Protein AF-A0A559KAZ5-F1 (afdb_monomer_lite)

pLDDT: mean 89.8, std 11.25, range [46.66, 97.12]

Secondary structure (DSSP, 8-state):
------EEEEE-SS-EEEE--HHHHHHHHHTT-EEEEEES-HHHHHHHHHHHHHHHHTT--

Radius of gyration: 11.43 Å; chains: 1; bounding box: 23×21×30 Å

Organism: NCBI:txid2163881

Sequence (61 aa):
MQPTNFYYIIYDEYSISICTIFDDVCDAIAGGAALYGYTDNEEIAHNLMSECFLGLEQGNL

Foldseek 3Di:
DPQQLKWWWKDDPPDIDTDRDVVVVVVVVVVPIDTQDMDSDPVVNVVSSVVVVVCVVVVVD

Structure (mmCIF, N/CA/C/O backbone):
data_AF-A0A559KAZ5-F1
#
_entry.id   AF-A0A559KAZ5-F1
#
loop_
_atom_site.group_PDB
_atom_site.id
_atom_site.type_symbol
_atom_site.label_atom_id
_atom_site.label_alt_id
_atom_site.label_comp_id
_atom_site.label_asym_id
_atom_site.label_entity_id
_atom_site.label_seq_id
_atom_site.pdbx_PDB_ins_code
_atom_site.Cartn_x
_atom_site.Cartn_y
_atom_site.Cartn_z
_atom_site.occupancy
_atom_site.B_iso_or_equiv
_atom_site.auth_seq_id
_atom_site.auth_comp_id
_atom_site.auth_asym_id
_atom_site.auth_atom_id
_atom_site.pdbx_PDB_model_num
ATOM 1 N N . MET A 1 1 ? 12.471 -11.151 -15.477 1.00 46.66 1 MET A N 1
ATOM 2 C CA . MET A 1 1 ? 11.728 -10.033 -14.865 1.00 46.66 1 MET A CA 1
ATOM 3 C C . MET A 1 1 ? 12.755 -9.072 -14.310 1.00 46.66 1 MET A C 1
ATOM 5 O O . MET A 1 1 ? 13.608 -9.517 -13.554 1.00 46.66 1 MET A O 1
ATOM 9 N N . GLN A 1 2 ? 12.777 -7.822 -14.775 1.00 47.69 2 GLN A N 1
ATOM 10 C CA . GLN A 1 2 ? 13.570 -6.806 -14.083 1.00 47.69 2 GLN A CA 1
ATOM 11 C C . GLN A 1 2 ? 12.925 -6.561 -12.714 1.00 47.69 2 GLN A C 1
ATOM 13 O O . GLN A 1 2 ? 11.694 -6.593 -12.650 1.00 47.69 2 GLN A O 1
ATOM 18 N N . PRO A 1 3 ? 13.704 -6.360 -11.640 1.00 53.41 3 PRO A N 1
ATOM 19 C CA . PRO A 1 3 ? 13.134 -5.907 -10.384 1.00 53.41 3 PRO A CA 1
ATOM 20 C C . PRO A 1 3 ? 12.477 -4.551 -10.648 1.00 53.41 3 PRO A C 1
ATOM 22 O O . PRO A 1 3 ? 13.120 -3.615 -11.123 1.00 53.41 3 PRO A O 1
ATOM 25 N N . THR A 1 4 ? 11.173 -4.462 -10.427 1.00 58.41 4 THR A N 1
ATOM 26 C CA . THR A 1 4 ? 10.502 -3.174 -10.302 1.00 58.41 4 THR A CA 1
ATOM 27 C C . THR A 1 4 ? 11.101 -2.494 -9.079 1.00 58.41 4 THR A C 1
ATOM 29 O O . THR A 1 4 ? 10.901 -2.956 -7.964 1.00 58.41 4 THR A O 1
ATOM 32 N N . ASN A 1 5 ? 11.860 -1.416 -9.288 1.00 76.88 5 ASN A N 1
ATOM 33 C CA . ASN A 1 5 ? 12.504 -0.634 -8.223 1.00 76.88 5 ASN A CA 1
ATOM 34 C C . ASN A 1 5 ? 11.498 0.175 -7.386 1.00 76.88 5 ASN A C 1
ATOM 36 O O . ASN A 1 5 ? 11.873 1.174 -6.789 1.00 76.88 5 ASN A O 1
ATOM 40 N N . PHE A 1 6 ? 10.221 -0.201 -7.387 1.00 91.12 6 PHE A N 1
ATOM 41 C CA . PHE A 1 6 ? 9.186 0.515 -6.663 1.00 91.12 6 PHE A CA 1
ATOM 42 C C . PHE A 1 6 ? 8.913 -0.172 -5.332 1.00 91.1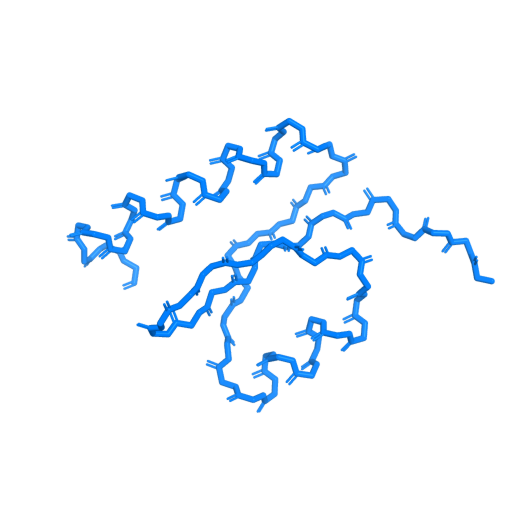2 6 PHE A C 1
ATOM 44 O O . PHE A 1 6 ? 8.766 -1.389 -5.256 1.00 91.12 6 PHE A O 1
ATOM 51 N N . TYR A 1 7 ? 8.819 0.649 -4.301 1.00 95.25 7 TYR A N 1
ATOM 52 C CA . TYR A 1 7 ? 8.403 0.319 -2.957 1.00 95.25 7 TYR A CA 1
ATOM 53 C C . TYR A 1 7 ? 6.961 0.796 -2.800 1.00 95.25 7 TYR A C 1
ATOM 55 O O . TYR A 1 7 ? 6.673 1.983 -2.956 1.00 95.25 7 TYR A O 1
ATOM 63 N N . TYR A 1 8 ? 6.055 -0.130 -2.525 1.00 95.81 8 TYR A N 1
ATOM 64 C CA . TYR A 1 8 ? 4.625 0.089 -2.361 1.00 95.81 8 TYR A CA 1
ATOM 65 C C . TYR A 1 8 ? 4.287 0.014 -0.879 1.00 95.81 8 TYR A C 1
ATOM 67 O O . TYR A 1 8 ? 4.587 -0.984 -0.230 1.00 95.81 8 TYR A O 1
ATOM 75 N N . ILE A 1 9 ? 3.662 1.055 -0.345 1.00 97.12 9 ILE A N 1
ATOM 76 C CA . ILE A 1 9 ? 3.240 1.110 1.049 1.00 97.12 9 ILE A CA 1
ATOM 77 C C . ILE A 1 9 ? 1.785 0.671 1.074 1.00 97.12 9 ILE A C 1
ATOM 79 O O . ILE A 1 9 ? 0.906 1.407 0.621 1.00 97.12 9 ILE A O 1
ATOM 83 N N . ILE A 1 10 ? 1.544 -0.530 1.581 1.00 96.69 10 ILE A N 1
ATOM 84 C CA . ILE A 1 10 ? 0.201 -1.054 1.812 1.00 96.69 10 ILE A CA 1
ATOM 85 C C . ILE A 1 10 ? -0.091 -1.068 3.306 1.00 96.69 10 ILE A C 1
ATOM 87 O O . ILE A 1 10 ? 0.815 -1.236 4.124 1.00 96.69 10 ILE A O 1
ATOM 91 N N . TYR A 1 11 ? -1.355 -0.897 3.659 1.00 95.44 11 TYR A N 1
ATOM 92 C CA . TYR A 1 11 ? -1.808 -0.994 5.036 1.00 95.44 11 TYR A CA 1
ATOM 93 C C . TYR A 1 11 ? -3.165 -1.678 5.115 1.00 95.44 11 TYR A C 1
ATOM 95 O O . TYR A 1 11 ? -3.967 -1.623 4.183 1.00 95.44 11 TYR A O 1
ATOM 103 N N . ASP A 1 12 ? -3.410 -2.315 6.245 1.00 92.06 12 ASP A N 1
ATOM 104 C CA . ASP A 1 12 ? -4.712 -2.817 6.653 1.00 92.06 12 ASP A CA 1
ATOM 105 C C . ASP A 1 12 ? -5.012 -2.352 8.086 1.00 92.06 12 ASP A C 1
ATOM 107 O O . ASP A 1 12 ? -4.341 -1.477 8.636 1.00 92.06 12 ASP A O 1
ATOM 111 N N . GLU A 1 13 ? -6.052 -2.914 8.694 1.00 85.69 13 GLU A N 1
ATOM 112 C CA . GLU A 1 13 ? -6.467 -2.574 10.056 1.00 85.69 13 GLU A CA 1
ATOM 113 C C . GLU A 1 13 ? -5.462 -3.004 11.149 1.00 85.69 13 GLU A C 1
ATOM 115 O O . GLU A 1 13 ? -5.570 -2.547 12.288 1.00 85.69 13 GLU A O 1
ATOM 120 N N . TYR A 1 14 ? -4.475 -3.850 10.829 1.00 85.25 14 TYR A N 1
ATOM 121 C CA . TYR A 1 14 ? -3.522 -4.410 11.793 1.00 85.25 14 TYR A CA 1
ATOM 122 C C . TYR A 1 14 ? -2.063 -4.045 11.513 1.00 85.25 14 TYR A C 1
ATOM 124 O O . TYR A 1 14 ? -1.22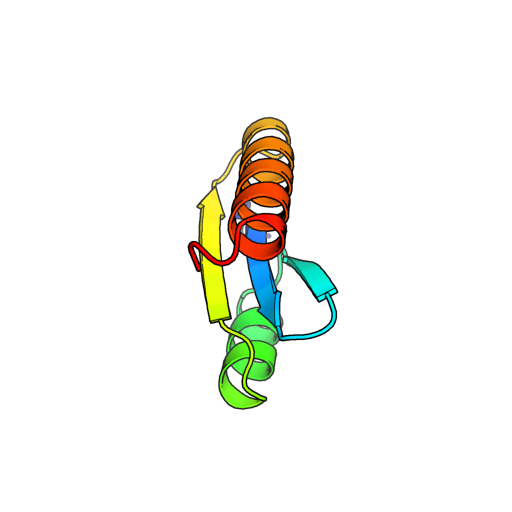5 -4.155 12.413 1.00 85.25 14 TYR A O 1
ATOM 132 N N . SER A 1 15 ? -1.723 -3.677 10.281 1.00 91.25 15 SER A N 1
ATOM 133 C CA . SER A 1 15 ? -0.339 -3.606 9.839 1.00 91.25 15 SER A CA 1
ATOM 134 C C . SER A 1 15 ? -0.118 -2.640 8.679 1.00 91.25 15 SER A C 1
ATOM 136 O O . SER A 1 15 ? -1.015 -2.330 7.900 1.00 91.25 15 SER A O 1
ATOM 138 N N . ILE A 1 16 ? 1.128 -2.183 8.560 1.00 94.69 16 ILE A N 1
ATOM 139 C CA . ILE A 1 16 ? 1.638 -1.405 7.430 1.00 94.69 16 ILE A CA 1
ATOM 140 C C . ILE A 1 16 ? 2.878 -2.135 6.931 1.00 94.69 16 ILE A C 1
ATOM 142 O O . ILE A 1 16 ? 3.729 -2.524 7.734 1.00 94.69 16 I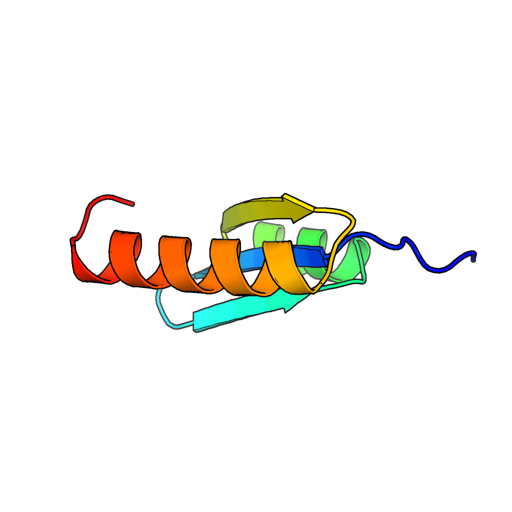LE A O 1
ATOM 146 N N . SER A 1 17 ? 2.986 -2.322 5.620 1.00 94.62 17 SER A N 1
ATOM 147 C CA . SER A 1 17 ? 4.079 -3.064 4.994 1.00 94.62 17 SE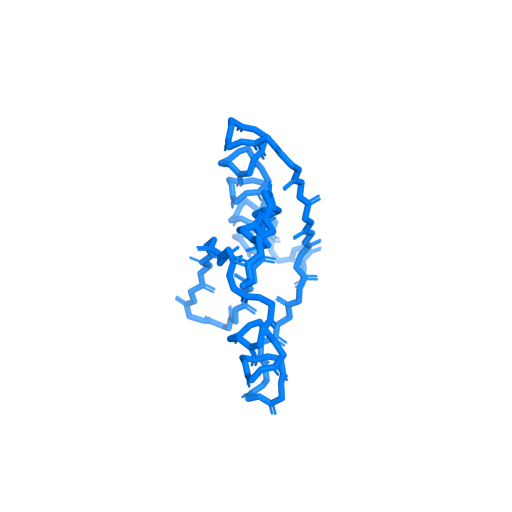R A CA 1
ATOM 148 C C . SER A 1 17 ? 4.593 -2.356 3.746 1.00 94.62 17 SER A C 1
ATOM 150 O O . SER A 1 17 ? 3.827 -1.749 2.997 1.00 94.62 17 SER A O 1
ATOM 152 N N . ILE A 1 18 ? 5.904 -2.464 3.512 1.00 95.19 18 ILE A N 1
ATOM 153 C CA . ILE A 1 18 ? 6.545 -2.046 2.263 1.00 95.19 18 ILE A CA 1
ATOM 154 C C . ILE A 1 18 ? 6.737 -3.290 1.391 1.00 95.19 18 ILE A C 1
ATOM 156 O O . ILE A 1 18 ? 7.485 -4.198 1.752 1.00 95.19 18 ILE A O 1
ATOM 160 N N . CYS A 1 19 ? 6.086 -3.320 0.235 1.00 93.81 19 CYS A N 1
ATOM 161 C CA . CYS A 1 19 ? 6.189 -4.390 -0.753 1.00 93.81 19 CYS A CA 1
ATOM 162 C C . CYS A 1 19 ? 6.987 -3.913 -1.969 1.00 93.81 19 CYS A C 1
ATOM 164 O O . CYS A 1 19 ? 6.916 -2.748 -2.340 1.00 93.81 19 CYS A O 1
ATOM 166 N N . THR A 1 20 ? 7.727 -4.806 -2.623 1.00 93.12 20 THR A N 1
ATOM 167 C CA . THR A 1 20 ? 8.471 -4.502 -3.867 1.00 93.12 20 THR A CA 1
ATOM 168 C C . THR A 1 20 ? 7.982 -5.312 -5.069 1.00 93.12 20 THR A C 1
ATOM 170 O O . THR A 1 20 ? 8.340 -5.039 -6.217 1.00 93.12 20 THR A O 1
ATOM 173 N N . ILE A 1 21 ? 7.127 -6.304 -4.808 1.00 92.19 21 ILE A N 1
ATOM 174 C CA . ILE A 1 21 ? 6.501 -7.166 -5.804 1.00 92.19 21 ILE A CA 1
ATOM 175 C C . ILE A 1 21 ? 5.074 -6.670 -6.014 1.00 92.19 21 ILE A C 1
ATOM 177 O O . ILE A 1 21 ? 4.266 -6.665 -5.090 1.00 92.19 21 ILE A O 1
ATOM 181 N N . PHE A 1 22 ? 4.770 -6.237 -7.236 1.00 90.69 22 PHE A N 1
ATOM 182 C CA . PHE A 1 22 ? 3.459 -5.676 -7.561 1.00 90.69 22 PHE A CA 1
ATOM 183 C C . PHE A 1 22 ? 2.328 -6.712 -7.478 1.00 90.69 22 PHE A C 1
ATOM 185 O O . PHE A 1 22 ? 1.234 -6.375 -7.038 1.00 90.69 22 PHE A O 1
ATOM 192 N N . ASP A 1 23 ? 2.598 -7.970 -7.837 1.00 93.12 23 ASP A N 1
ATOM 193 C CA . ASP A 1 23 ? 1.605 -9.047 -7.741 1.00 93.12 23 ASP A CA 1
ATOM 194 C C . ASP A 1 23 ? 1.146 -9.250 -6.283 1.00 93.12 23 ASP A C 1
ATOM 196 O O . ASP A 1 23 ? -0.054 -9.273 -6.018 1.00 93.12 23 ASP A O 1
ATOM 200 N N . ASP A 1 24 ? 2.079 -9.246 -5.323 1.00 92.75 24 ASP A N 1
ATOM 201 C CA . ASP A 1 24 ? 1.766 -9.345 -3.888 1.00 92.75 24 ASP A CA 1
ATOM 202 C C . ASP A 1 24 ? 0.929 -8.149 -3.396 1.00 92.75 24 ASP A C 1
ATOM 204 O O . ASP A 1 24 ? 0.048 -8.297 -2.550 1.00 92.75 24 ASP A O 1
ATOM 208 N N . VAL A 1 25 ? 1.176 -6.952 -3.943 1.00 93.75 25 VAL A N 1
ATOM 209 C CA . VAL A 1 25 ? 0.381 -5.748 -3.646 1.00 93.75 25 VAL A CA 1
ATOM 210 C C . VAL A 1 25 ? -1.050 -5.917 -4.148 1.00 93.75 25 VAL A C 1
ATOM 212 O O . VAL A 1 25 ? -1.995 -5.598 -3.428 1.00 93.75 25 VAL A O 1
ATOM 215 N N . CYS A 1 26 ? -1.228 -6.429 -5.366 1.00 94.56 26 CYS A N 1
ATOM 216 C CA . CYS A 1 26 ? -2.551 -6.707 -5.916 1.00 94.56 26 CYS A CA 1
ATOM 217 C C . CYS A 1 26 ? -3.310 -7.743 -5.082 1.00 94.56 26 CYS A C 1
ATOM 219 O O . CYS A 1 26 ? -4.488 -7.529 -4.792 1.00 94.56 26 CYS A O 1
ATOM 221 N N . ASP A 1 27 ? -2.640 -8.815 -4.661 1.00 95.31 27 ASP A N 1
ATOM 222 C CA . ASP A 1 27 ? -3.235 -9.853 -3.819 1.00 95.31 27 ASP A CA 1
ATOM 223 C C . ASP A 1 27 ? -3.636 -9.304 -2.443 1.00 95.31 27 ASP A C 1
ATOM 225 O O . ASP A 1 27 ? -4.745 -9.567 -1.971 1.00 95.31 27 ASP A O 1
ATOM 229 N N . ALA A 1 28 ? -2.791 -8.474 -1.823 1.00 94.31 28 ALA A N 1
ATOM 230 C CA . ALA A 1 28 ? -3.108 -7.821 -0.555 1.00 94.31 28 ALA A CA 1
ATOM 231 C C . ALA A 1 28 ? -4.324 -6.888 -0.677 1.00 94.31 28 ALA A C 1
ATOM 233 O O . ALA A 1 28 ? -5.224 -6.927 0.163 1.00 94.31 28 ALA A O 1
ATOM 234 N N . ILE A 1 29 ? -4.392 -6.091 -1.749 1.00 95.12 29 ILE A N 1
ATOM 235 C CA . ILE A 1 29 ? -5.530 -5.196 -2.009 1.00 95.12 29 ILE A CA 1
ATOM 236 C C . ILE A 1 29 ? -6.811 -5.998 -2.257 1.00 95.12 29 ILE A C 1
ATOM 238 O O . ILE A 1 29 ? -7.868 -5.660 -1.725 1.00 95.12 29 ILE A O 1
ATOM 242 N N . ALA A 1 30 ? -6.733 -7.095 -3.015 1.00 95.56 30 ALA A N 1
ATOM 243 C CA . ALA A 1 30 ? -7.864 -8.003 -3.201 1.00 95.56 30 ALA A CA 1
ATOM 244 C C . ALA A 1 30 ? -8.314 -8.651 -1.875 1.00 95.56 30 ALA A C 1
ATOM 246 O O . ALA A 1 30 ? -9.499 -8.937 -1.702 1.00 95.56 30 ALA A O 1
ATOM 247 N N . GLY A 1 31 ? -7.380 -8.842 -0.938 1.00 93.81 31 GLY A N 1
ATOM 248 C CA . GLY A 1 31 ? -7.617 -9.309 0.427 1.00 93.81 31 GLY A CA 1
ATOM 249 C C . GLY A 1 31 ? -8.180 -8.259 1.393 1.00 93.81 31 GLY A C 1
ATOM 250 O O . GLY A 1 31 ? -8.533 -8.620 2.513 1.00 93.81 31 GLY A O 1
ATOM 251 N N . GLY A 1 32 ? -8.308 -6.995 0.975 1.00 94.38 32 GLY A N 1
ATOM 252 C CA . GLY A 1 32 ? -8.876 -5.911 1.783 1.00 94.38 32 GLY A CA 1
ATOM 253 C C . GLY A 1 32 ? -7.870 -4.880 2.299 1.00 94.38 32 GLY A C 1
ATOM 254 O O . GLY A 1 32 ? -8.277 -3.963 3.008 1.00 94.38 32 GLY A O 1
ATOM 255 N N . ALA A 1 33 ? -6.588 -4.987 1.940 1.00 95.81 33 ALA A N 1
ATOM 256 C CA . ALA A 1 33 ? -5.616 -3.933 2.213 1.00 95.81 33 ALA A CA 1
ATOM 257 C C . ALA A 1 33 ? -5.840 -2.708 1.306 1.00 95.81 33 ALA A C 1
ATOM 259 O O . ALA A 1 33 ? -6.449 -2.783 0.236 1.00 95.81 33 ALA A O 1
ATOM 260 N N . ALA A 1 34 ? -5.292 -1.568 1.712 1.00 95.50 34 ALA A N 1
ATOM 261 C CA . ALA A 1 34 ? -5.274 -0.334 0.944 1.00 95.50 34 ALA A CA 1
ATOM 262 C C . ALA A 1 34 ? -3.837 0.047 0.565 1.00 95.50 34 ALA A C 1
ATOM 264 O O . ALA A 1 34 ? -2.893 -0.158 1.327 1.00 95.50 34 ALA A O 1
ATOM 265 N N . LEU A 1 35 ? -3.668 0.631 -0.623 1.00 95.69 35 LEU A N 1
ATOM 266 C CA . LEU A 1 35 ? -2.400 1.224 -1.044 1.00 95.69 35 LEU A CA 1
ATOM 267 C C . LEU A 1 35 ? -2.344 2.671 -0.553 1.00 95.69 35 LEU A C 1
ATOM 269 O O . LEU A 1 35 ? -3.108 3.511 -1.024 1.00 95.69 35 LEU A O 1
ATOM 273 N N . TYR A 1 36 ? -1.412 2.964 0.349 1.00 95.56 36 TYR A N 1
ATOM 274 C CA . TYR A 1 36 ? -1.140 4.326 0.800 1.00 95.56 36 TYR A CA 1
ATOM 275 C C . TYR A 1 36 ? -0.390 5.131 -0.268 1.00 95.56 36 TYR A C 1
ATOM 277 O O . TYR A 1 36 ? -0.746 6.266 -0.578 1.00 95.56 36 TYR A O 1
ATOM 285 N N . GLY A 1 37 ? 0.643 4.533 -0.867 1.00 94.69 37 GLY A N 1
ATOM 286 C CA . GLY A 1 37 ? 1.475 5.199 -1.866 1.00 94.69 37 GLY A CA 1
ATOM 287 C C . GLY A 1 37 ? 2.588 4.309 -2.404 1.00 94.69 37 GLY A C 1
ATOM 288 O O . GLY A 1 37 ? 2.730 3.156 -2.000 1.00 94.69 37 GLY A O 1
ATOM 289 N N . TYR A 1 38 ? 3.384 4.842 -3.330 1.00 95.31 38 TYR A N 1
ATOM 290 C CA . TYR A 1 38 ? 4.550 4.151 -3.874 1.00 95.31 38 TYR A CA 1
ATOM 291 C C . TYR A 1 38 ? 5.668 5.132 -4.231 1.00 95.31 38 TYR A C 1
ATOM 293 O O . TYR A 1 38 ? 5.423 6.310 -4.492 1.00 95.31 38 TYR A O 1
ATOM 301 N N . THR A 1 39 ? 6.903 4.641 -4.253 1.00 95.62 39 THR A N 1
ATOM 302 C CA . THR A 1 39 ? 8.096 5.421 -4.606 1.00 95.62 39 THR A CA 1
ATOM 303 C C . THR A 1 39 ? 9.191 4.509 -5.147 1.00 95.62 39 THR A C 1
ATOM 305 O O . THR A 1 39 ? 9.188 3.318 -4.868 1.00 95.62 39 THR A O 1
ATOM 308 N N . ASP A 1 40 ? 10.122 5.042 -5.930 1.00 94.31 40 ASP A N 1
ATOM 309 C CA . ASP A 1 40 ? 11.318 4.337 -6.398 1.00 94.31 40 ASP A CA 1
ATOM 310 C C . ASP A 1 40 ? 12.540 4.519 -5.478 1.00 94.31 40 ASP A C 1
ATOM 312 O O . ASP A 1 40 ? 13.645 4.076 -5.798 1.00 94.31 40 ASP A O 1
ATOM 316 N N . ASN A 1 41 ? 12.352 5.172 -4.329 1.00 93.38 41 ASN A N 1
ATOM 317 C CA . ASN A 1 41 ? 13.403 5.470 -3.369 1.00 93.38 41 ASN A CA 1
ATOM 318 C C . ASN A 1 41 ? 13.078 4.865 -1.994 1.00 93.38 41 ASN A C 1
ATOM 320 O O . ASN A 1 41 ? 12.067 5.197 -1.380 1.00 93.38 41 ASN A O 1
ATOM 324 N N . GLU A 1 42 ? 13.972 4.014 -1.492 1.00 92.06 42 GLU A N 1
ATOM 325 C CA . GLU A 1 42 ? 13.812 3.311 -0.213 1.00 92.06 42 GLU A CA 1
ATOM 326 C C . GLU A 1 42 ? 13.677 4.260 0.988 1.00 92.06 42 GLU A C 1
ATOM 328 O O . GLU A 1 42 ? 12.837 4.049 1.859 1.00 92.06 42 GLU A O 1
ATOM 333 N N . GLU A 1 43 ? 14.450 5.347 1.017 1.00 94.56 43 GLU A N 1
ATOM 334 C CA . GLU A 1 43 ? 14.382 6.349 2.085 1.00 94.56 43 GLU A CA 1
ATOM 335 C C . GLU A 1 43 ? 13.009 7.031 2.105 1.00 94.56 43 GLU A C 1
ATOM 337 O O . GLU A 1 43 ? 12.389 7.182 3.159 1.00 94.56 43 GLU A O 1
ATOM 342 N N . ILE A 1 44 ? 12.485 7.374 0.925 1.00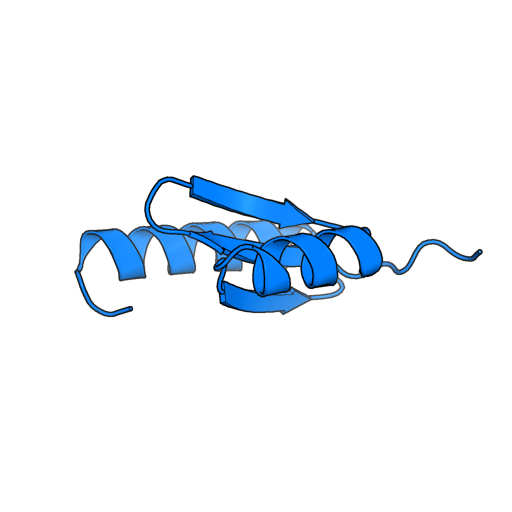 95.56 44 ILE A N 1
ATOM 343 C CA . ILE A 1 44 ? 11.136 7.933 0.799 1.00 95.56 44 ILE A CA 1
ATOM 344 C C . ILE A 1 44 ? 10.088 6.892 1.208 1.00 95.56 44 ILE A C 1
ATOM 346 O O . ILE A 1 44 ? 9.100 7.251 1.842 1.00 95.56 44 ILE A O 1
ATOM 350 N N . ALA A 1 45 ? 10.300 5.608 0.913 1.00 95.94 45 ALA A N 1
ATOM 351 C CA . ALA A 1 45 ? 9.354 4.554 1.266 1.00 95.94 45 ALA A CA 1
ATOM 352 C C . ALA A 1 45 ? 9.193 4.423 2.786 1.00 95.94 45 ALA A C 1
ATOM 354 O O . ALA A 1 45 ? 8.074 4.304 3.288 1.00 95.94 45 ALA A O 1
ATOM 355 N N . HIS A 1 46 ? 10.299 4.522 3.526 1.00 95.44 46 HIS A N 1
ATOM 356 C CA . HIS A 1 46 ? 10.278 4.550 4.987 1.00 95.44 46 HIS A CA 1
ATOM 357 C C . HIS A 1 46 ? 9.601 5.808 5.551 1.00 95.44 46 HIS A C 1
ATOM 359 O O . HIS A 1 46 ? 8.882 5.719 6.552 1.00 95.44 46 HIS A O 1
ATOM 365 N N . ASN A 1 47 ? 9.774 6.961 4.898 1.00 96.44 47 ASN A N 1
ATOM 366 C CA . ASN A 1 47 ? 9.065 8.184 5.276 1.00 96.44 47 ASN A CA 1
ATOM 367 C C . ASN A 1 47 ? 7.553 8.034 5.061 1.00 96.44 47 ASN A C 1
ATOM 369 O O . ASN A 1 47 ? 6.787 8.286 5.985 1.00 96.44 47 ASN A O 1
ATOM 373 N N . LEU A 1 48 ? 7.127 7.523 3.901 1.00 95.69 48 LEU A N 1
ATOM 374 C CA . LEU A 1 48 ? 5.715 7.258 3.596 1.00 95.69 48 LEU A CA 1
ATOM 375 C C . LEU A 1 48 ? 5.093 6.254 4.574 1.00 95.69 48 LEU A C 1
ATOM 377 O O . LEU A 1 48 ? 3.964 6.440 5.015 1.00 95.69 48 LEU A O 1
ATOM 381 N N . MET A 1 49 ? 5.829 5.208 4.956 1.00 94.94 49 MET A N 1
ATOM 382 C CA . MET A 1 49 ? 5.379 4.258 5.975 1.00 94.94 49 MET A CA 1
ATOM 383 C C . MET A 1 49 ? 5.167 4.942 7.334 1.00 94.94 49 MET A C 1
ATOM 385 O O . MET A 1 49 ? 4.160 4.697 7.997 1.00 94.94 49 MET A O 1
ATOM 389 N N . SER A 1 50 ? 6.089 5.819 7.739 1.00 94.75 50 SER A N 1
ATOM 390 C CA . SER A 1 50 ? 5.977 6.577 8.993 1.00 94.75 50 SER A CA 1
ATOM 391 C C . SER A 1 50 ? 4.809 7.570 8.962 1.00 94.75 50 SER A C 1
ATOM 393 O O . SER A 1 50 ? 4.087 7.705 9.947 1.00 94.75 50 SER A O 1
ATOM 395 N N . GLU A 1 51 ? 4.583 8.237 7.828 1.00 94.50 51 GLU A N 1
ATOM 396 C CA . GLU A 1 51 ? 3.437 9.131 7.622 1.00 94.50 51 GLU A CA 1
ATOM 397 C C . GLU A 1 51 ? 2.106 8.371 7.659 1.00 94.50 51 GLU A C 1
ATOM 399 O O . GLU A 1 51 ? 1.163 8.815 8.315 1.00 94.50 51 GLU A O 1
ATOM 404 N N . CYS A 1 52 ? 2.042 7.200 7.019 1.00 93.44 52 CYS A N 1
ATOM 405 C CA . CYS A 1 52 ? 0.887 6.306 7.068 1.00 93.44 52 CYS A CA 1
ATOM 406 C C . CYS A 1 52 ? 0.569 5.891 8.512 1.00 93.44 52 CYS A C 1
ATOM 408 O O . CYS A 1 52 ? -0.576 6.001 8.949 1.00 93.44 52 CYS A O 1
ATOM 410 N N . PHE A 1 53 ? 1.592 5.507 9.281 1.00 92.06 53 PHE A N 1
ATOM 411 C CA . PHE A 1 53 ? 1.442 5.143 10.690 1.00 92.06 53 PHE A CA 1
ATOM 412 C C . PHE A 1 53 ? 0.853 6.285 11.522 1.00 92.06 53 PHE A C 1
ATOM 414 O O . PHE A 1 53 ? -0.143 6.095 12.219 1.00 92.06 53 PHE A O 1
ATOM 421 N N . LEU A 1 54 ? 1.406 7.493 11.389 1.00 92.25 54 LEU A N 1
ATOM 422 C CA . LEU A 1 54 ? 0.902 8.673 12.093 1.00 92.25 54 LEU A CA 1
ATOM 423 C C . LEU A 1 54 ? -0.533 9.030 11.679 1.00 92.25 54 LEU A C 1
ATOM 425 O O . LEU A 1 54 ? -1.327 9.446 12.522 1.00 92.25 54 LEU A O 1
ATOM 429 N N . GLY A 1 55 ? -0.878 8.873 10.398 1.00 89.38 55 GLY A N 1
ATOM 430 C CA . GLY A 1 55 ? -2.233 9.105 9.899 1.00 89.38 55 GLY A CA 1
ATOM 431 C C . GLY A 1 55 ? -3.257 8.138 10.499 1.00 89.38 55 GLY A C 1
ATOM 432 O O . GLY A 1 55 ? -4.341 8.573 10.894 1.00 89.38 55 GLY A O 1
ATOM 433 N N . LEU A 1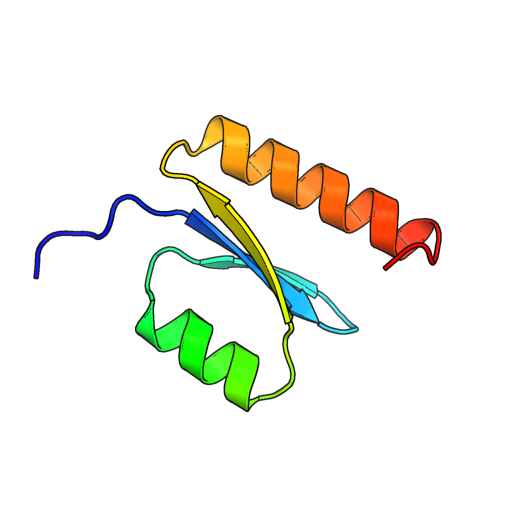 56 ? -2.892 6.859 10.636 1.00 87.88 56 LEU A N 1
ATOM 434 C CA . LEU A 1 56 ? -3.729 5.831 11.260 1.00 87.88 56 LEU A CA 1
ATOM 435 C C . LEU A 1 56 ? -3.900 6.069 12.765 1.00 87.88 56 LEU A C 1
ATOM 437 O O . LEU A 1 56 ? -5.025 6.033 13.258 1.00 87.88 56 LEU A O 1
ATOM 441 N N . GLU A 1 57 ? -2.823 6.389 13.491 1.00 88.50 57 GLU A N 1
ATOM 442 C CA . GLU A 1 57 ? -2.903 6.703 14.928 1.00 88.50 57 GLU A CA 1
ATOM 443 C C . GLU A 1 57 ? -3.806 7.910 15.221 1.00 88.50 57 GLU A C 1
ATOM 445 O O . GLU A 1 57 ? -4.453 7.975 16.268 1.00 88.50 57 GLU A O 1
ATOM 450 N N . GLN A 1 58 ? -3.867 8.871 14.298 1.00 89.06 58 GLN A N 1
ATOM 451 C CA . GLN A 1 58 ? -4.700 10.066 14.429 1.00 89.06 58 GLN A CA 1
ATOM 452 C C . GLN A 1 58 ? -6.146 9.865 13.948 1.00 89.06 58 GLN A C 1
ATOM 454 O O . GLN A 1 58 ? -6.965 10.762 14.145 1.00 89.06 58 GLN A O 1
ATOM 459 N N . GLY A 1 59 ? -6.472 8.723 13.329 1.00 83.44 59 GLY A N 1
ATOM 460 C CA . GLY A 1 59 ? -7.786 8.475 12.724 1.00 83.44 59 GLY A CA 1
ATOM 461 C C . GLY A 1 59 ? -8.079 9.366 11.510 1.00 83.44 59 GLY A C 1
ATOM 462 O O . GLY A 1 59 ? -9.234 9.699 11.254 1.00 83.44 59 GLY A O 1
ATOM 463 N N . ASN A 1 60 ? -7.030 9.791 10.801 1.00 78.06 60 ASN A N 1
ATOM 464 C CA . ASN A 1 60 ? -7.104 10.670 9.629 1.00 78.06 60 ASN A CA 1
ATOM 465 C C . ASN A 1 60 ? -7.042 9.900 8.293 1.00 78.06 60 ASN A C 1
ATOM 467 O O . ASN A 1 60 ? -6.965 10.530 7.235 1.00 78.06 60 ASN A O 1
ATOM 471 N N . LEU A 1 61 ? -7.052 8.564 8.348 1.00 72.50 61 LEU A N 1
ATOM 472 C CA . LEU A 1 61 ? -6.994 7.627 7.222 1.00 72.50 61 LEU A CA 1
ATOM 473 C C . LEU A 1 61 ? -8.129 6.605 7.294 1.00 72.50 61 LEU A C 1
ATOM 475 O O . LEU A 1 61 ? -8.563 6.291 8.426 1.00 72.50 61 LEU A O 1
#